Protein AF-A0A7W1LU88-F1 (afdb_monomer_lite)

Structure (mmCIF, N/CA/C/O backbone):
data_AF-A0A7W1LU88-F1
#
_entry.id   AF-A0A7W1LU88-F1
#
loop_
_atom_site.group_PDB
_atom_site.id
_atom_site.type_symbol
_atom_site.label_atom_id
_atom_site.label_alt_id
_atom_site.label_comp_id
_atom_site.label_asym_id
_atom_site.label_entity_id
_atom_site.label_seq_id
_atom_site.pdbx_PDB_ins_code
_atom_site.Cartn_x
_atom_site.Cartn_y
_atom_site.Cartn_z
_atom_site.occupancy
_atom_site.B_iso_or_equiv
_atom_site.auth_seq_id
_atom_site.auth_comp_id
_atom_site.auth_asym_id
_atom_site.auth_atom_id
_atom_site.pdbx_PDB_model_num
ATOM 1 N N . ILE A 1 1 ? -1.560 11.252 23.073 1.00 90.38 1 ILE A N 1
ATOM 2 C CA . ILE A 1 1 ? -0.615 10.885 21.990 1.00 90.38 1 ILE A CA 1
ATOM 3 C C . ILE A 1 1 ? -0.638 9.368 21.943 1.00 90.38 1 ILE A C 1
ATOM 5 O O . ILE A 1 1 ? -0.554 8.796 23.020 1.00 90.38 1 ILE A O 1
ATOM 9 N N . TYR A 1 2 ? -0.844 8.770 20.770 1.00 94.06 2 TYR A N 1
ATOM 10 C CA . TYR A 1 2 ? -0.901 7.314 20.584 1.00 94.06 2 TYR A CA 1
ATOM 11 C C . TYR A 1 2 ? 0.489 6.735 20.314 1.00 94.06 2 TYR A C 1
ATOM 13 O O . TYR A 1 2 ? 1.304 7.406 19.672 1.00 94.06 2 TYR A O 1
ATOM 21 N N . ASP A 1 3 ? 0.735 5.501 20.756 1.00 96.44 3 ASP A N 1
ATOM 22 C CA . ASP A 1 3 ? 1.867 4.690 20.302 1.00 96.44 3 ASP A CA 1
ATOM 23 C C . ASP A 1 3 ? 1.454 3.646 19.238 1.00 96.44 3 ASP A C 1
ATOM 25 O O . ASP A 1 3 ? 0.345 3.676 18.701 1.00 96.44 3 ASP A O 1
ATOM 29 N N . GLN A 1 4 ? 2.379 2.759 18.854 1.00 91.56 4 GLN A N 1
ATOM 30 C CA . GLN A 1 4 ? 2.107 1.731 17.840 1.00 91.56 4 GLN A CA 1
ATOM 31 C C . GLN A 1 4 ? 1.190 0.610 18.339 1.00 91.56 4 GLN A C 1
ATOM 33 O O . GLN A 1 4 ? 0.411 0.076 17.551 1.00 91.56 4 GLN A O 1
ATOM 38 N N . ALA A 1 5 ? 1.278 0.245 19.619 1.00 94.31 5 ALA A N 1
ATOM 39 C CA . ALA A 1 5 ? 0.418 -0.777 20.197 1.00 94.31 5 ALA A CA 1
ATOM 40 C C . ALA A 1 5 ? -1.017 -0.253 20.317 1.00 94.31 5 ALA A C 1
ATOM 42 O O . ALA A 1 5 ? -1.951 -0.978 19.977 1.00 94.31 5 ALA A O 1
ATOM 43 N N . ASP A 1 6 ? -1.180 1.016 20.702 1.00 96.75 6 ASP A N 1
ATOM 44 C CA . ASP A 1 6 ? -2.487 1.663 20.740 1.00 96.75 6 ASP A CA 1
ATOM 45 C C . ASP A 1 6 ? -3.123 1.722 19.343 1.00 96.75 6 ASP A C 1
ATOM 47 O O . ASP A 1 6 ? -4.298 1.402 19.175 1.00 96.75 6 ASP A O 1
ATOM 51 N N . LEU A 1 7 ? -2.340 2.094 18.321 1.00 93.69 7 LEU A N 1
ATOM 52 C CA . LEU A 1 7 ? -2.825 2.190 16.943 1.00 93.69 7 LEU A CA 1
ATOM 53 C C . LEU A 1 7 ? -3.296 0.830 16.408 1.00 93.69 7 LEU A C 1
ATOM 55 O O . LEU A 1 7 ? -4.307 0.764 15.716 1.00 93.69 7 LEU A O 1
ATOM 59 N N . ALA A 1 8 ? -2.586 -0.252 16.734 1.00 92.44 8 ALA A N 1
ATOM 60 C CA . ALA A 1 8 ? -2.888 -1.593 16.235 1.00 92.44 8 ALA A CA 1
ATOM 61 C C . ALA A 1 8 ? -4.253 -2.133 16.695 1.00 92.44 8 ALA A C 1
ATOM 63 O O . ALA A 1 8 ? -4.811 -3.014 16.040 1.00 92.44 8 ALA A O 1
ATOM 64 N N . VAL A 1 9 ? -4.783 -1.620 17.809 1.00 95.31 9 VAL A N 1
ATOM 65 C CA . VAL A 1 9 ? -6.070 -2.046 18.381 1.00 95.31 9 VAL A CA 1
ATOM 66 C C . VAL A 1 9 ? -7.150 -0.965 18.319 1.00 95.31 9 VAL A C 1
ATOM 68 O O . VAL A 1 9 ? -8.266 -1.196 18.784 1.00 95.31 9 VAL A O 1
ATOM 71 N N . ASP A 1 10 ? -6.847 0.204 17.752 1.00 97.44 10 ASP A N 1
ATOM 72 C CA . ASP A 1 10 ? -7.806 1.297 17.617 1.00 97.44 10 ASP A CA 1
ATOM 73 C C . ASP A 1 10 ? -8.986 0.894 16.711 1.00 97.44 10 ASP A C 1
ATOM 75 O O . ASP A 1 10 ? -8.817 0.359 15.611 1.00 97.44 10 ASP A O 1
ATOM 79 N N . GLU A 1 11 ? -10.212 1.166 17.170 1.00 97.88 11 GLU A N 1
ATOM 80 C CA . GLU A 1 11 ? -11.441 0.756 16.478 1.00 97.88 11 GLU A CA 1
ATOM 81 C C . GLU A 1 11 ? -11.533 1.350 15.066 1.00 97.88 11 GLU A C 1
ATOM 83 O O . GLU A 1 11 ? -11.968 0.677 14.128 1.00 97.88 11 GLU A O 1
ATOM 88 N N . HIS A 1 12 ? -11.099 2.600 14.884 1.00 96.50 12 HIS A N 1
ATOM 89 C CA . HIS A 1 12 ? -11.129 3.248 13.581 1.00 96.50 12 HIS A CA 1
ATOM 90 C C . HIS A 1 12 ? -10.098 2.639 12.632 1.00 96.50 12 HIS A C 1
ATOM 92 O O . HIS A 1 12 ? -10.412 2.399 11.464 1.00 96.50 12 HIS A O 1
ATOM 98 N N . VAL A 1 13 ? -8.891 2.368 13.130 1.00 96.62 13 VAL A N 1
ATOM 99 C CA . VAL A 1 13 ? -7.817 1.697 12.384 1.00 96.62 13 VAL A CA 1
ATOM 100 C C . VAL A 1 13 ? -8.269 0.331 11.883 1.00 96.62 13 VAL A C 1
ATOM 102 O O . VAL A 1 13 ? -8.120 0.047 10.691 1.00 96.62 13 VAL A O 1
ATOM 105 N N . VAL A 1 14 ? -8.892 -0.469 12.752 1.00 96.12 14 VAL A N 1
ATOM 106 C CA . VAL A 1 14 ? -9.432 -1.791 12.404 1.00 96.12 14 VAL A CA 1
ATOM 107 C C . VAL A 1 14 ? -10.580 -1.666 11.402 1.00 96.12 14 VAL A C 1
ATOM 109 O O . VAL A 1 14 ? -10.553 -2.296 10.347 1.00 96.12 14 VAL A O 1
ATOM 112 N N . ALA A 1 15 ? -11.569 -0.806 11.665 1.00 97.12 15 ALA A N 1
ATOM 113 C CA . ALA A 1 15 ? -12.734 -0.645 10.789 1.00 97.12 15 ALA A CA 1
ATOM 114 C C . ALA A 1 15 ? -12.368 -0.141 9.381 1.00 97.12 15 ALA A C 1
ATOM 116 O O . ALA A 1 15 ? -13.081 -0.392 8.403 1.00 97.12 15 ALA A O 1
ATOM 117 N N . ARG A 1 16 ? -11.265 0.602 9.267 1.00 95.69 16 ARG A N 1
ATOM 118 C CA . ARG A 1 16 ? -10.754 1.133 8.000 1.00 95.69 16 ARG A CA 1
ATOM 119 C C . ARG A 1 16 ? -9.664 0.265 7.380 1.00 95.69 16 ARG A C 1
ATOM 121 O O . ARG A 1 16 ? -9.246 0.603 6.276 1.00 95.69 16 ARG A O 1
ATOM 128 N N . ASP A 1 17 ? -9.280 -0.844 8.016 1.00 95.56 17 ASP A N 1
ATOM 129 C CA . ASP A 1 17 ? -8.214 -1.756 7.570 1.00 95.56 17 ASP A CA 1
ATOM 130 C C . ASP A 1 17 ? -6.923 -0.986 7.239 1.00 95.56 17 ASP A C 1
ATOM 132 O O . ASP A 1 17 ? -6.318 -1.155 6.179 1.00 95.56 17 ASP A O 1
ATOM 136 N N . VAL A 1 18 ? -6.562 -0.033 8.106 1.00 96.25 18 VAL A N 1
ATOM 137 C CA . VAL A 1 18 ? -5.415 0.867 7.886 1.00 96.25 18 VAL A CA 1
ATOM 138 C C . VAL A 1 18 ? -4.099 0.092 7.960 1.00 96.25 18 VAL A C 1
ATOM 140 O O . VAL A 1 18 ? -3.146 0.465 7.283 1.00 96.25 18 VAL A O 1
ATOM 143 N N . ILE A 1 19 ? -4.053 -0.994 8.731 1.00 94.88 19 ILE A N 1
ATOM 144 C CA . ILE A 1 19 ? -2.929 -1.931 8.809 1.00 94.88 19 ILE A CA 1
ATOM 145 C C . ILE A 1 19 ? -3.398 -3.252 8.205 1.00 94.88 19 ILE A C 1
ATOM 147 O O . ILE A 1 19 ? -4.473 -3.731 8.548 1.00 94.88 19 ILE A O 1
ATOM 151 N N . THR A 1 20 ? -2.596 -3.834 7.322 1.00 94.00 20 THR A N 1
ATOM 152 C CA . THR A 1 20 ? -2.899 -5.093 6.638 1.00 94.00 20 THR A CA 1
ATOM 153 C C . THR A 1 20 ? -1.687 -6.022 6.664 1.00 94.00 20 THR A C 1
ATOM 155 O O . THR A 1 20 ? -0.557 -5.566 6.853 1.00 94.00 20 THR A O 1
ATOM 158 N N . ASP A 1 21 ? -1.913 -7.319 6.483 1.00 93.38 21 ASP A N 1
ATOM 159 C CA . ASP A 1 21 ? -0.850 -8.316 6.357 1.00 93.38 21 ASP A CA 1
ATOM 160 C C . ASP A 1 21 ? -0.615 -8.629 4.876 1.00 93.38 21 ASP A C 1
ATOM 162 O O . ASP A 1 21 ? -1.551 -8.956 4.144 1.00 93.38 21 ASP A O 1
ATOM 166 N N . LEU A 1 22 ? 0.636 -8.511 4.430 1.00 92.62 22 LEU A N 1
ATOM 167 C CA . LEU A 1 22 ? 1.048 -8.913 3.089 1.00 92.62 22 LEU A CA 1
ATOM 168 C C . LEU A 1 22 ? 2.233 -9.864 3.212 1.00 92.62 22 LEU A C 1
ATOM 170 O O . LEU A 1 22 ? 3.311 -9.470 3.658 1.00 92.62 22 LEU A O 1
ATOM 174 N N . ASP A 1 23 ? 2.013 -11.114 2.814 1.00 92.44 23 ASP A N 1
ATOM 175 C CA . ASP A 1 23 ? 2.990 -12.202 2.900 1.00 92.44 23 ASP A CA 1
ATOM 176 C C . ASP A 1 23 ? 3.555 -12.409 4.323 1.00 92.44 23 ASP A C 1
ATOM 178 O O . ASP A 1 23 ? 4.746 -12.672 4.497 1.00 92.44 23 ASP A O 1
ATOM 182 N N . GLY A 1 24 ? 2.709 -12.288 5.354 1.00 92.56 24 GLY A N 1
ATOM 183 C CA . GLY A 1 24 ? 3.084 -12.467 6.761 1.00 92.56 24 GLY A CA 1
ATOM 184 C C . GLY A 1 24 ? 3.772 -11.254 7.390 1.00 92.56 24 GLY A C 1
ATOM 185 O O . GLY A 1 24 ? 4.330 -11.367 8.486 1.00 92.56 24 GLY A O 1
ATOM 186 N N . VAL A 1 25 ? 3.793 -10.115 6.691 1.00 91.31 25 VAL A N 1
ATOM 187 C CA . VAL A 1 25 ? 4.396 -8.870 7.170 1.00 91.31 25 VAL A CA 1
ATOM 188 C C . VAL A 1 25 ? 3.304 -7.819 7.390 1.00 91.31 25 VAL A C 1
ATOM 190 O O . VAL A 1 25 ? 2.714 -7.350 6.406 1.00 91.31 25 VAL A O 1
ATOM 193 N N . PRO A 1 26 ? 3.064 -7.379 8.643 1.00 91.88 26 PRO A N 1
ATOM 194 C CA . PRO A 1 26 ? 2.132 -6.296 8.916 1.00 91.88 26 PRO A CA 1
ATOM 195 C C . PRO A 1 26 ? 2.685 -4.974 8.380 1.00 91.88 26 PRO A C 1
ATOM 197 O O . PRO A 1 26 ? 3.822 -4.592 8.668 1.00 91.88 26 PRO A O 1
ATOM 200 N N . GLN A 1 27 ? 1.874 -4.262 7.602 1.00 91.62 27 GLN A N 1
ATOM 201 C CA . GLN A 1 27 ? 2.236 -2.979 7.010 1.00 91.62 27 GLN A CA 1
ATOM 202 C C . GLN A 1 27 ? 1.037 -2.043 6.865 1.00 91.62 27 GLN A C 1
ATOM 204 O O . GLN A 1 27 ? -0.123 -2.436 6.968 1.00 91.62 27 GLN A O 1
ATOM 209 N N . GLN A 1 28 ? 1.333 -0.775 6.599 1.00 93.44 28 GLN A N 1
ATOM 210 C CA . GLN A 1 28 ? 0.333 0.229 6.267 1.00 93.44 28 GLN A CA 1
ATOM 211 C C . GLN A 1 28 ? -0.377 -0.140 4.952 1.00 93.44 28 GLN A C 1
ATOM 213 O O . GLN A 1 28 ? 0.268 -0.338 3.924 1.00 93.44 28 GLN A O 1
ATOM 218 N N . ASN A 1 29 ? -1.708 -0.184 4.973 1.00 95.25 29 ASN A N 1
ATOM 219 C CA . ASN A 1 29 ? -2.535 -0.376 3.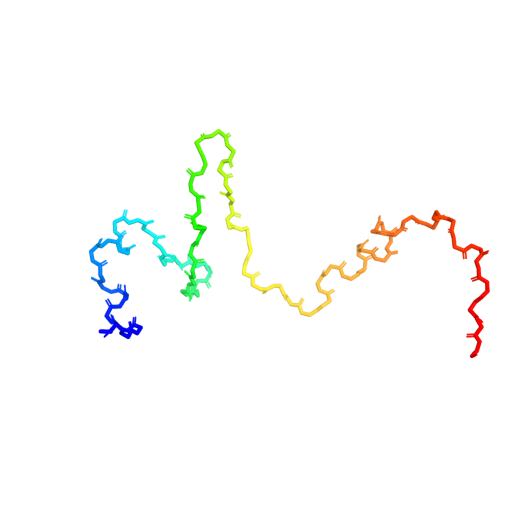786 1.00 95.25 29 ASN A CA 1
ATOM 220 C C . ASN A 1 29 ? -2.644 0.923 2.964 1.00 95.25 29 ASN A C 1
ATOM 222 O O . ASN A 1 29 ? -2.243 2.009 3.402 1.00 95.25 29 ASN A O 1
ATOM 226 N N . LEU A 1 30 ? -3.237 0.832 1.773 1.00 95.00 30 LEU A N 1
ATOM 227 C CA . LEU A 1 30 ? -3.533 1.974 0.915 1.00 95.00 30 LEU A CA 1
ATOM 228 C C . LEU A 1 30 ? -4.390 3.007 1.654 1.00 95.00 30 LEU A C 1
ATOM 230 O O . LEU A 1 30 ? -5.485 2.710 2.125 1.00 95.00 30 LEU A O 1
ATOM 234 N N . ILE A 1 31 ? -3.902 4.249 1.700 1.00 92.19 31 ILE A N 1
ATOM 235 C CA . ILE A 1 31 ? -4.555 5.337 2.442 1.00 92.19 31 ILE A CA 1
ATOM 236 C C . ILE A 1 31 ? -5.925 5.680 1.837 1.00 92.19 31 ILE A C 1
ATOM 238 O O . ILE A 1 31 ? -6.896 5.900 2.558 1.00 92.19 31 ILE A O 1
ATOM 242 N N . ALA A 1 32 ? -6.014 5.738 0.505 1.00 92.56 32 ALA A N 1
ATOM 243 C CA . ALA A 1 32 ? -7.226 6.137 -0.201 1.00 92.56 32 ALA A CA 1
ATOM 244 C C . ALA A 1 32 ? -7.917 4.943 -0.870 1.00 92.56 32 ALA A C 1
ATOM 246 O O . ALA A 1 32 ? -7.312 4.201 -1.644 1.00 92.56 32 ALA A O 1
ATOM 247 N N . ARG A 1 33 ? -9.226 4.820 -0.634 1.00 93.50 33 ARG A N 1
ATOM 248 C CA . ARG A 1 33 ? -10.105 3.841 -1.285 1.00 93.50 33 ARG A CA 1
ATOM 249 C C . ARG A 1 33 ? -10.912 4.523 -2.381 1.00 93.50 33 ARG A C 1
ATOM 251 O O . ARG A 1 33 ? -12.009 5.023 -2.146 1.00 93.50 33 ARG A O 1
ATOM 258 N N . LEU A 1 34 ? -10.327 4.588 -3.573 1.00 96.25 34 LEU A N 1
ATOM 259 C CA . LEU A 1 34 ? -10.975 5.180 -4.742 1.00 96.25 34 LEU A CA 1
ATOM 260 C C . LEU A 1 34 ? -12.049 4.227 -5.275 1.00 96.25 34 LEU A C 1
ATOM 262 O O . LEU A 1 34 ? -11.769 3.057 -5.507 1.00 96.25 34 LEU A O 1
ATOM 266 N N . SER A 1 35 ? -13.266 4.724 -5.490 1.00 96.88 35 SER A N 1
ATOM 267 C CA . SER A 1 35 ? -14.408 3.890 -5.888 1.00 96.88 35 SER A CA 1
ATOM 268 C C . SER A 1 35 ? -14.351 3.409 -7.342 1.00 96.88 35 SER A C 1
ATOM 270 O O . SER A 1 35 ? -14.838 2.323 -7.636 1.00 96.88 35 SER A O 1
ATOM 272 N N . ALA A 1 36 ? -13.765 4.200 -8.247 1.00 97.94 36 ALA A N 1
ATOM 273 C CA . ALA A 1 36 ? -13.669 3.864 -9.672 1.00 97.94 36 ALA A CA 1
ATOM 274 C C . ALA A 1 36 ? -12.333 3.209 -10.050 1.00 97.94 36 ALA A C 1
ATOM 276 O O . ALA A 1 36 ? -12.287 2.340 -10.916 1.00 97.94 36 ALA A O 1
ATOM 277 N N . THR A 1 37 ? -11.244 3.610 -9.390 1.00 97.25 37 THR A N 1
ATOM 278 C CA . THR A 1 37 ? -9.888 3.108 -9.652 1.00 97.25 37 THR A CA 1
ATOM 279 C C . THR A 1 37 ? -9.202 2.690 -8.350 1.00 97.25 37 THR A C 1
ATOM 281 O O . THR A 1 37 ? -8.256 3.357 -7.920 1.00 97.25 37 THR A O 1
ATOM 284 N N . PRO A 1 38 ? -9.688 1.635 -7.671 1.00 95.94 38 PRO A N 1
ATOM 285 C CA . PRO A 1 38 ? -9.062 1.161 -6.446 1.00 95.94 38 PRO A CA 1
ATOM 286 C C . PRO A 1 38 ? -7.587 0.822 -6.686 1.00 95.94 38 PRO A C 1
ATOM 288 O O . PRO A 1 38 ? -7.243 0.176 -7.679 1.00 95.94 38 PRO A O 1
ATOM 291 N N . GLY A 1 39 ? -6.710 1.255 -5.780 1.00 95.06 39 GLY A N 1
ATOM 292 C CA . GLY A 1 39 ? -5.331 0.774 -5.773 1.00 95.06 39 GLY A CA 1
ATOM 293 C C . GLY A 1 39 ? -5.261 -0.696 -5.346 1.00 95.06 39 GLY A C 1
ATOM 294 O O . GLY A 1 39 ? -6.218 -1.240 -4.796 1.00 95.06 39 GLY A O 1
ATOM 295 N N . ALA A 1 40 ? -4.111 -1.330 -5.570 1.00 94.06 40 ALA A N 1
ATOM 296 C CA . ALA A 1 40 ? -3.845 -2.689 -5.109 1.00 94.06 40 ALA A CA 1
ATOM 297 C C . ALA A 1 40 ? -2.439 -2.785 -4.508 1.00 94.06 40 ALA A C 1
ATOM 299 O O . ALA A 1 40 ? -1.476 -2.311 -5.117 1.00 94.06 40 ALA A O 1
ATOM 300 N N . LEU A 1 41 ? -2.323 -3.436 -3.350 1.00 92.69 41 LEU A N 1
ATOM 301 C CA . LEU A 1 41 ? -1.046 -3.943 -2.854 1.00 92.69 41 LEU A CA 1
ATOM 302 C C . LEU A 1 41 ? -0.704 -5.202 -3.652 1.00 92.69 41 LEU A C 1
ATOM 304 O O . LEU A 1 41 ? -1.501 -6.135 -3.706 1.00 92.69 41 LEU A O 1
ATOM 308 N N . ARG A 1 42 ? 0.438 -5.192 -4.344 1.00 89.38 42 ARG A N 1
ATOM 309 C CA . ARG A 1 42 ? 0.812 -6.259 -5.293 1.00 89.38 42 ARG A CA 1
ATOM 310 C C . ARG A 1 42 ? 1.953 -7.133 -4.810 1.00 89.38 42 ARG A C 1
ATOM 312 O O . ARG A 1 42 ? 1.991 -8.311 -5.134 1.00 89.38 42 ARG A O 1
ATOM 319 N N . TRP A 1 43 ? 2.897 -6.536 -4.102 1.00 89.56 43 TRP A N 1
ATOM 320 C CA . TRP A 1 43 ? 4.108 -7.194 -3.649 1.00 89.56 43 TRP A CA 1
ATOM 321 C C . TRP A 1 43 ? 4.604 -6.506 -2.389 1.00 89.56 43 TRP A C 1
ATOM 323 O O . TRP A 1 43 ? 4.455 -5.290 -2.226 1.00 89.56 43 TRP A O 1
ATOM 333 N N . ASN A 1 44 ? 5.215 -7.295 -1.517 1.00 88.69 44 ASN A N 1
ATOM 334 C CA . ASN A 1 44 ? 6.117 -6.775 -0.507 1.00 88.69 44 ASN A CA 1
ATOM 335 C C . ASN A 1 44 ? 7.381 -6.182 -1.170 1.00 88.69 44 ASN A C 1
ATOM 337 O O . ASN A 1 44 ? 7.512 -6.119 -2.399 1.00 88.69 44 ASN A O 1
ATOM 341 N N . GLY A 1 45 ? 8.315 -5.690 -0.354 1.00 87.81 45 GLY A N 1
ATOM 342 C CA . GLY A 1 45 ? 9.601 -5.216 -0.862 1.00 87.81 45 GLY A CA 1
ATOM 343 C C . GLY A 1 45 ? 10.299 -6.312 -1.672 1.00 87.81 45 GLY A C 1
ATOM 344 O O . GLY A 1 45 ? 10.591 -7.382 -1.141 1.00 87.81 45 GLY A O 1
ATOM 345 N N . ARG A 1 46 ? 10.564 -6.048 -2.957 1.00 91.19 46 ARG A N 1
ATOM 346 C CA . ARG A 1 46 ? 11.249 -7.011 -3.827 1.00 91.19 46 ARG A CA 1
ATOM 347 C C . ARG A 1 46 ? 12.740 -7.107 -3.479 1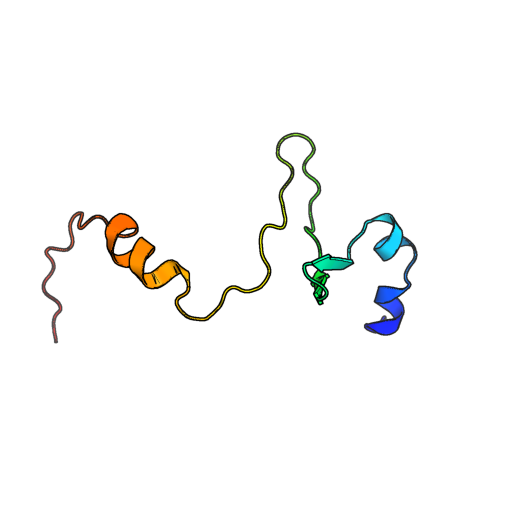.00 91.19 46 ARG A C 1
ATOM 349 O O . ARG A 1 46 ? 13.310 -6.123 -3.000 1.00 91.19 46 ARG A O 1
ATOM 356 N N . PRO A 1 47 ? 13.383 -8.264 -3.732 1.00 93.94 47 PRO A N 1
ATOM 357 C CA . PRO A 1 47 ? 14.825 -8.405 -3.565 1.00 93.94 47 PRO A CA 1
ATOM 358 C C . PRO A 1 47 ? 15.613 -7.335 -4.327 1.00 93.94 47 PRO A C 1
ATOM 360 O O . PRO A 1 47 ? 15.154 -6.797 -5.338 1.00 93.94 47 PRO A O 1
ATOM 363 N N . LEU A 1 48 ? 16.830 -7.058 -3.855 1.00 96.81 48 LEU A N 1
ATOM 364 C CA . LEU A 1 48 ? 17.747 -6.148 -4.534 1.00 96.81 48 LEU A CA 1
ATOM 365 C C . LEU A 1 48 ? 17.968 -6.596 -5.990 1.00 96.81 48 LEU A C 1
ATOM 367 O O . LEU A 1 48 ? 18.237 -7.767 -6.241 1.00 96.81 48 LEU A O 1
ATOM 371 N N . ASP A 1 49 ? 17.861 -5.645 -6.920 1.00 95.44 49 ASP A N 1
ATOM 372 C CA . ASP A 1 49 ? 18.017 -5.835 -8.372 1.00 95.44 49 ASP A CA 1
ATOM 373 C C . ASP A 1 49 ? 17.024 -6.818 -9.032 1.00 95.44 49 ASP A C 1
ATOM 375 O O . ASP A 1 49 ? 17.252 -7.244 -10.160 1.00 95.44 49 ASP A O 1
ATOM 379 N N . ALA A 1 50 ? 15.891 -7.146 -8.389 1.00 96.62 50 ALA A N 1
ATOM 380 C CA . ALA A 1 50 ? 14.917 -8.120 -8.910 1.00 96.62 50 ALA A CA 1
ATOM 381 C C . ALA A 1 50 ? 14.382 -7.816 -10.328 1.00 96.62 50 ALA A C 1
ATOM 383 O O . ALA A 1 50 ? 14.007 -8.738 -11.048 1.00 96.62 50 ALA A O 1
ATOM 384 N N . ASP A 1 51 ? 14.360 -6.545 -10.736 1.00 93.62 51 ASP A N 1
ATOM 385 C CA . ASP A 1 51 ? 13.889 -6.103 -12.059 1.00 93.62 51 ASP A CA 1
ATOM 386 C C . ASP A 1 51 ? 14.995 -5.501 -12.930 1.00 93.62 51 ASP A C 1
ATOM 388 O O . ASP A 1 51 ? 14.719 -4.983 -14.014 1.00 93.62 51 ASP A O 1
ATOM 392 N N . GLY A 1 52 ? 16.247 -5.524 -12.462 1.00 94.81 52 GLY A N 1
ATOM 393 C CA . GLY A 1 52 ? 17.343 -4.787 -13.089 1.00 94.81 52 GLY A CA 1
ATOM 394 C C . GLY A 1 52 ? 17.540 -5.147 -14.559 1.00 94.81 52 GLY A C 1
ATOM 395 O O . GLY A 1 52 ? 17.669 -4.265 -15.407 1.00 94.81 52 GLY A O 1
ATOM 396 N N . ASP A 1 53 ? 17.506 -6.439 -14.884 1.00 94.94 53 ASP A N 1
ATOM 397 C CA . ASP A 1 53 ? 17.720 -6.926 -16.250 1.00 94.94 53 ASP A CA 1
ATOM 398 C C . ASP A 1 53 ? 16.597 -6.547 -17.213 1.00 94.94 53 ASP A C 1
ATOM 400 O O . ASP A 1 53 ? 16.849 -6.310 -18.396 1.00 94.94 53 ASP A O 1
ATOM 404 N N . ASP A 1 54 ? 15.353 -6.516 -16.742 1.00 94.50 54 ASP A N 1
ATOM 405 C CA . ASP A 1 54 ? 14.212 -6.084 -17.550 1.00 94.50 54 ASP A CA 1
ATOM 406 C C . ASP A 1 54 ? 14.289 -4.576 -17.822 1.00 94.50 54 ASP A C 1
ATOM 408 O O . ASP A 1 54 ? 14.224 -4.135 -18.972 1.00 94.50 54 ASP A O 1
ATOM 412 N N . ILE A 1 55 ? 14.581 -3.789 -16.781 1.00 93.38 55 ILE A N 1
ATOM 413 C CA . ILE A 1 55 ? 14.735 -2.333 -16.874 1.00 93.38 55 ILE A CA 1
ATOM 414 C C . ILE A 1 55 ? 15.892 -1.950 -17.806 1.00 93.38 55 ILE A C 1
ATOM 416 O O . ILE A 1 55 ? 15.727 -1.065 -18.643 1.00 93.38 55 ILE A O 1
ATOM 420 N N . ARG A 1 56 ? 17.049 -2.619 -17.730 1.00 91.75 56 ARG A N 1
ATOM 421 C CA . ARG A 1 56 ? 18.187 -2.341 -18.630 1.00 91.75 56 ARG A CA 1
ATOM 422 C C . ARG A 1 56 ? 17.865 -2.643 -20.095 1.00 91.75 56 ARG A C 1
ATOM 424 O O . ARG A 1 56 ? 18.375 -1.960 -20.977 1.00 91.75 56 ARG A O 1
ATOM 431 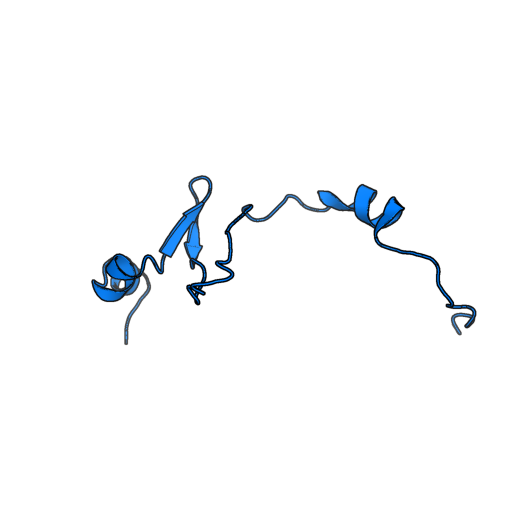N N . ARG A 1 57 ? 17.044 -3.664 -20.362 1.00 92.44 57 ARG A N 1
ATOM 432 C CA . ARG A 1 57 ? 16.683 -4.084 -21.728 1.00 92.44 57 ARG A CA 1
ATOM 433 C C . ARG A 1 57 ? 15.545 -3.267 -22.333 1.00 92.44 57 ARG A C 1
ATOM 435 O O . ARG A 1 57 ? 15.535 -3.062 -23.545 1.00 92.44 57 ARG A O 1
ATOM 442 N N . HIS A 1 58 ? 14.585 -2.845 -21.515 1.00 90.69 58 HIS A 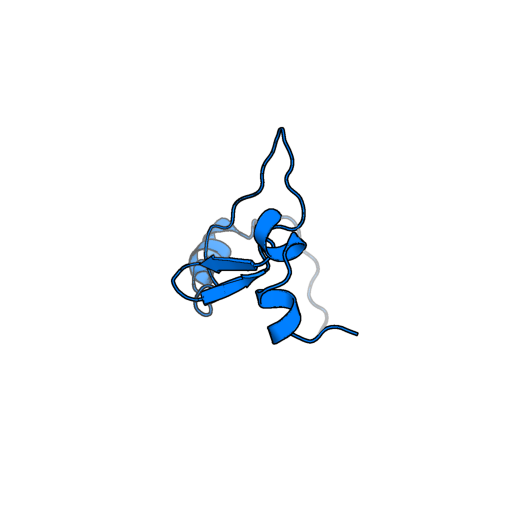N 1
ATOM 443 C CA . HIS A 1 58 ? 13.307 -2.305 -21.993 1.00 90.69 58 HIS A CA 1
ATOM 444 C C . HIS A 1 58 ? 12.902 -0.983 -21.333 1.00 90.69 58 HIS A C 1
ATOM 446 O O . HIS A 1 58 ? 12.098 -0.242 -21.894 1.00 90.69 58 HIS A O 1
ATOM 452 N N . GLY A 1 59 ? 13.449 -0.673 -20.159 1.00 83.06 59 GLY A N 1
ATOM 453 C CA . GLY A 1 59 ? 13.107 0.513 -19.373 1.00 83.06 59 GLY A CA 1
ATOM 454 C C . GLY A 1 59 ? 13.791 1.798 -19.839 1.00 83.06 59 GLY A C 1
ATOM 455 O O . GLY A 1 59 ? 13.373 2.881 -19.436 1.00 83.06 59 GLY A O 1
ATOM 456 N N . TRP A 1 60 ? 14.804 1.700 -20.704 1.00 78.44 60 TRP A N 1
ATOM 457 C CA . TRP A 1 60 ? 15.474 2.854 -21.298 1.00 78.44 60 TRP A CA 1
ATOM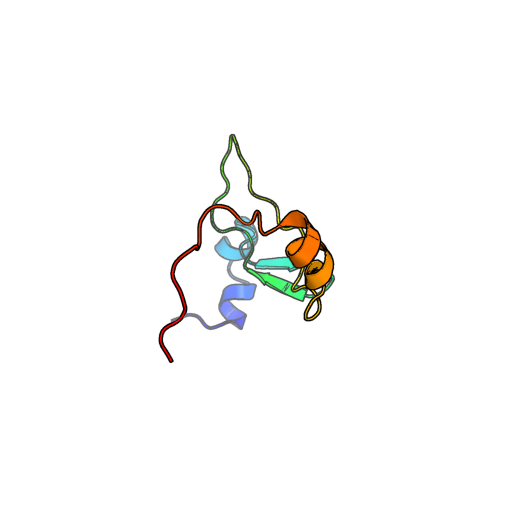 458 C C . TRP A 1 60 ? 15.439 2.774 -22.826 1.00 78.44 60 TRP A C 1
ATOM 460 O O . TRP A 1 60 ? 16.113 1.942 -23.429 1.00 78.44 60 TRP A O 1
ATOM 470 N N . SER A 1 61 ? 14.670 3.655 -23.471 1.00 70.62 61 SER A N 1
ATOM 471 C CA . SER A 1 61 ? 14.878 3.939 -24.895 1.00 70.62 61 SER A CA 1
ATOM 472 C C . SER A 1 61 ? 15.993 4.978 -25.013 1.00 70.62 61 SER A C 1
ATOM 474 O O . SER A 1 61 ? 15.859 6.044 -24.412 1.00 70.62 61 SER A O 1
ATOM 476 N N . PRO A 1 62 ? 17.073 4.730 -25.777 1.00 62.16 62 PRO A N 1
ATOM 477 C CA . PRO A 1 62 ? 18.073 5.749 -26.067 1.00 62.16 62 PRO A CA 1
ATOM 478 C C . PRO A 1 62 ? 17.455 6.790 -27.013 1.00 62.16 62 PRO A C 1
ATOM 480 O O . PRO A 1 62 ? 17.562 6.705 -28.233 1.00 62.16 62 PRO A O 1
ATOM 483 N N . GLY A 1 63 ? 16.733 7.746 -26.435 1.00 60.25 63 GLY A N 1
ATOM 484 C CA . GLY A 1 63 ? 16.123 8.876 -27.118 1.00 60.25 63 GLY A CA 1
ATOM 485 C C . GLY A 1 63 ? 16.803 10.175 -26.701 1.00 60.25 63 GLY A C 1
ATOM 486 O O . GLY A 1 63 ? 16.356 10.825 -25.766 1.00 60.25 63 GLY A O 1
ATOM 487 N N . ASN A 1 64 ? 17.840 10.555 -27.453 1.00 54.19 64 ASN A N 1
ATOM 488 C CA . ASN A 1 64 ? 18.445 11.891 -27.515 1.00 54.19 64 ASN A CA 1
ATOM 489 C C . ASN A 1 64 ? 19.231 12.387 -26.277 1.00 54.19 64 ASN A C 1
ATOM 491 O O . ASN A 1 64 ? 18.863 13.376 -25.643 1.00 54.19 64 ASN A O 1
ATOM 495 N N . HIS A 1 65 ? 20.374 11.755 -25.995 1.00 57.91 65 HIS A N 1
ATOM 496 C CA . HIS A 1 65 ? 21.420 12.317 -25.127 1.00 57.91 65 HIS A CA 1
ATOM 497 C C . HIS A 1 65 ? 22.758 12.410 -25.877 1.00 57.91 65 HIS A C 1
ATOM 499 O O . HIS A 1 65 ? 23.777 11.939 -25.393 1.00 57.91 65 HIS A O 1
ATOM 505 N N . ASP A 1 66 ? 22.776 13.028 -27.062 1.00 54.53 66 ASP A N 1
ATOM 506 C CA . ASP A 1 66 ? 24.031 13.480 -27.686 1.00 54.53 66 ASP A CA 1
ATOM 507 C C . ASP A 1 66 ? 24.488 14.796 -27.033 1.00 54.53 66 ASP A C 1
ATOM 509 O O . ASP A 1 66 ? 24.585 15.842 -27.672 1.00 54.53 66 ASP A O 1
ATOM 513 N N . THR A 1 67 ? 24.739 14.773 -25.723 1.00 54.47 67 THR A N 1
ATOM 514 C CA . THR A 1 67 ? 25.567 15.806 -25.085 1.00 54.47 67 THR A CA 1
ATOM 515 C C . THR A 1 67 ? 26.763 15.081 -24.481 1.00 54.47 67 THR A C 1
ATOM 517 O O . THR A 1 67 ? 26.546 14.191 -23.663 1.00 54.47 67 THR A O 1
ATOM 520 N N . PRO A 1 68 ? 28.008 15.379 -24.895 1.00 49.72 68 PRO A N 1
ATOM 521 C CA . PRO A 1 68 ? 29.173 14.743 -24.304 1.00 49.72 68 PRO A CA 1
ATOM 522 C C . PRO A 1 68 ? 29.232 15.101 -22.822 1.00 49.72 68 PRO A C 1
ATOM 524 O O . PRO A 1 68 ? 29.173 16.283 -22.474 1.00 49.72 68 PRO A O 1
ATOM 527 N N . ASP A 1 69 ? 29.378 14.088 -21.972 1.00 58.41 69 ASP A N 1
ATOM 528 C CA . ASP A 1 69 ? 29.729 14.276 -20.571 1.00 58.41 69 ASP A CA 1
ATOM 529 C C . ASP A 1 69 ? 31.063 15.032 -20.517 1.00 58.41 69 ASP A C 1
ATOM 531 O O . ASP A 1 69 ? 32.124 14.513 -20.879 1.00 58.41 69 ASP A O 1
ATOM 535 N N . HIS A 1 70 ? 31.006 16.302 -20.122 1.00 47.34 70 HIS A N 1
ATOM 536 C CA . HIS A 1 70 ? 32.201 17.030 -19.739 1.00 47.34 70 HIS A CA 1
ATOM 537 C C . HIS A 1 70 ? 32.670 16.485 -18.388 1.00 47.34 70 HIS A C 1
ATOM 539 O O . HIS A 1 70 ? 31.930 16.531 -17.406 1.00 47.34 70 HIS A O 1
ATOM 545 N N . VAL A 1 71 ? 33.891 15.943 -18.427 1.00 51.53 71 VAL A N 1
ATOM 546 C CA . VAL A 1 71 ? 34.765 15.529 -17.316 1.00 51.53 71 VAL A CA 1
ATOM 547 C C . VAL A 1 71 ? 34.666 16.454 -16.106 1.00 51.53 71 VAL A C 1
ATOM 549 O O . VAL A 1 71 ? 34.704 17.689 -16.318 1.00 51.53 71 VAL A O 1
#

Radius of gyration: 20.39 Å; chains: 1; bounding box: 49×30×50 Å

Foldsee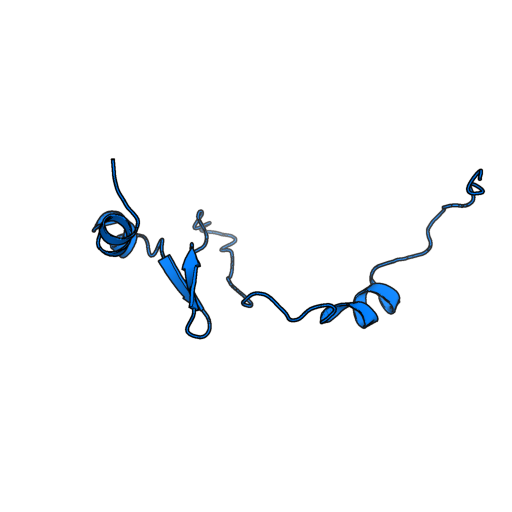k 3Di:
DDDPVRLVPDPVCVVVVQWDDDPNDIDGDDPDQDPPDGDDDDDDDDDPCPCVVVCVVPVDDPDDDPDDPDD

Sequence (71 aa):
IYDQADLAVDEHVVARDVITDLDGVPQQNLIARLSATPGALRWNGRPLDADGDDIRRHGWSPGNHDTPDHV

Secondary structure (DSSP, 8-state):
---HHHHHH-HHHHHTT-EEEETTEEEEPPS---SSS------SPPPTTTTHHHIIIII----S-------

pLDDT: mean 87.82, std 13.99, range [47.34, 97.94]